Protein AF-A0A7Y6BS68-F1 (afdb_monomer_lite)

Secondary structure (DSSP, 8-state):
-----EEEE--S---HHHHHHHHHHHHHH---EEEEEEE---STTSPPEEEEE-GGGTTTTS-SSHHHHHHHHHH-S--TTT-HHHIIIIIHHHHHHHHHHH-TTS---------

Sequence (115 aa):
GKDVHYVFMDTGCEHPMTYRFVREVVKFWDIPLTVLQVDINPELGQPNGYTVWEPKDIQTRMPVLKPFIDMVKKYGTPYVGGAFCTDRLKLVPFTKYCDDHFGRGNYTTWIGIRA

Radius of gyration: 14.76 Å; chains: 1; bounding box: 38×32×39 Å

Organism: NCBI:txid248903

Structure (mmCIF, N/CA/C/O backbone):
data_AF-A0A7Y6BS68-F1
#
_entry.id   AF-A0A7Y6BS68-F1
#
loop_
_atom_site.group_PDB
_atom_site.id
_atom_site.type_symbol
_atom_site.label_atom_id
_atom_site.label_alt_id
_atom_site.label_comp_id
_atom_site.label_asym_id
_atom_site.label_entity_id
_atom_site.label_seq_id
_atom_site.pdbx_PDB_ins_code
_atom_site.Cartn_x
_atom_site.Cartn_y
_atom_site.Cartn_z
_atom_site.occupancy
_atom_site.B_iso_or_equiv
_atom_site.auth_seq_id
_atom_site.auth_comp_id
_atom_site.auth_asym_id
_atom_site.auth_atom_id
_atom_site.pdbx_PDB_model_num
ATOM 1 N N . GLY A 1 1 ? -16.760 -2.171 20.267 1.00 69.06 1 GLY A N 1
ATOM 2 C CA . GLY A 1 1 ? -17.021 -2.016 18.819 1.00 69.06 1 GLY A CA 1
ATOM 3 C C . GLY A 1 1 ? -16.426 -3.195 18.076 1.00 69.06 1 GLY A C 1
ATOM 4 O O . GLY A 1 1 ? -15.783 -4.010 18.725 1.00 69.06 1 GLY A O 1
ATOM 5 N N . LYS A 1 2 ? -16.639 -3.314 16.757 1.00 81.88 2 LYS A N 1
ATOM 6 C CA . LYS A 1 2 ? -15.852 -4.256 15.938 1.00 81.88 2 LYS A CA 1
ATOM 7 C C . LYS A 1 2 ? -14.387 -3.808 15.929 1.00 81.88 2 LYS A C 1
ATOM 9 O O . LYS A 1 2 ? -14.142 -2.604 15.945 1.00 81.88 2 LYS A O 1
ATOM 14 N N . ASP A 1 3 ? -13.461 -4.759 15.905 1.00 91.31 3 ASP A N 1
ATOM 15 C CA . ASP A 1 3 ? -12.043 -4.476 15.683 1.00 91.31 3 ASP A CA 1
ATOM 16 C C . ASP A 1 3 ? -11.831 -4.164 14.193 1.00 91.31 3 ASP A C 1
ATOM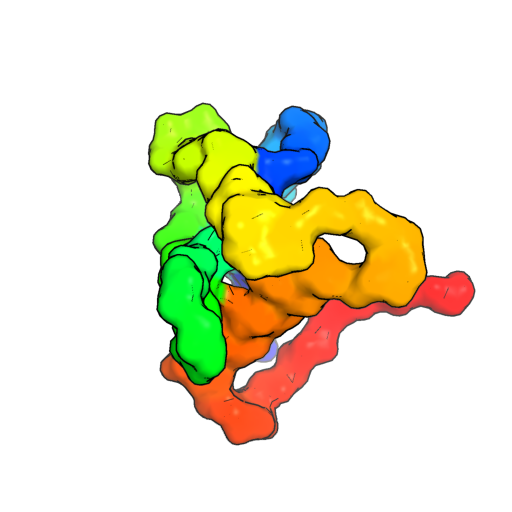 18 O O . ASP A 1 3 ? -12.127 -5.000 13.337 1.00 91.31 3 ASP A O 1
ATOM 22 N N . VAL A 1 4 ? -11.449 -2.925 13.876 1.00 93.38 4 VAL A N 1
ATOM 23 C CA . VAL A 1 4 ? -11.372 -2.409 12.500 1.00 93.38 4 VAL A CA 1
ATOM 24 C C . VAL A 1 4 ? -10.004 -1.786 12.279 1.00 93.38 4 VAL A C 1
ATOM 26 O O . VAL A 1 4 ? -9.635 -0.829 12.956 1.00 93.38 4 VAL A O 1
ATOM 29 N N . HIS A 1 5 ? -9.298 -2.301 11.275 1.00 95.00 5 HIS A N 1
ATOM 30 C CA . HIS A 1 5 ? -7.967 -1.851 10.877 1.00 95.00 5 HIS A CA 1
ATOM 31 C C . HIS A 1 5 ? -8.044 -1.185 9.506 1.00 95.00 5 HIS A C 1
ATOM 33 O O . HIS A 1 5 ? -8.570 -1.769 8.556 1.00 95.00 5 HIS A O 1
ATOM 39 N N . TYR A 1 6 ? -7.527 0.038 9.396 1.00 96.00 6 TYR A N 1
ATOM 40 C CA . TYR A 1 6 ? -7.482 0.775 8.135 1.00 96.00 6 TYR A CA 1
ATOM 41 C C . TYR A 1 6 ? -6.095 0.634 7.525 1.00 96.00 6 TYR A C 1
ATOM 43 O O . TYR A 1 6 ? -5.100 0.950 8.172 1.00 96.00 6 TYR A O 1
ATOM 51 N N . VAL A 1 7 ? -6.024 0.191 6.272 1.00 96.88 7 VAL A N 1
ATOM 52 C CA . VAL A 1 7 ? -4.753 -0.034 5.578 1.00 96.88 7 VAL A CA 1
ATOM 53 C C . VAL A 1 7 ? -4.729 0.749 4.270 1.00 96.88 7 VAL A C 1
ATOM 55 O O . VAL A 1 7 ? -5.669 0.682 3.479 1.00 96.88 7 VAL A O 1
ATOM 58 N N . PHE A 1 8 ? -3.646 1.489 4.039 1.00 97.00 8 PHE A N 1
ATOM 59 C CA . PHE A 1 8 ? -3.371 2.206 2.798 1.00 97.00 8 PHE A CA 1
ATOM 60 C C . PHE A 1 8 ? -2.122 1.632 2.124 1.00 97.00 8 PHE A C 1
ATOM 62 O O . PHE A 1 8 ? -1.038 1.633 2.703 1.00 97.00 8 PHE A O 1
ATOM 69 N N . MET A 1 9 ? -2.274 1.145 0.892 1.00 96.69 9 MET A N 1
ATOM 70 C CA . MET A 1 9 ? -1.187 0.559 0.105 1.00 96.69 9 MET A CA 1
ATOM 71 C C . MET A 1 9 ? -0.532 1.640 -0.757 1.00 96.69 9 MET A C 1
ATOM 73 O O . MET A 1 9 ? -1.037 1.967 -1.833 1.00 96.69 9 MET A O 1
ATOM 77 N N . ASP A 1 10 ? 0.584 2.187 -0.282 1.00 96.31 10 ASP A N 1
ATOM 78 C CA . ASP A 1 10 ? 1.362 3.176 -1.017 1.00 96.31 10 ASP A CA 1
ATOM 79 C C . ASP A 1 10 ? 2.265 2.502 -2.056 1.00 96.31 10 ASP A C 1
ATOM 81 O O . ASP A 1 10 ? 3.181 1.740 -1.742 1.00 96.31 10 ASP A O 1
ATOM 85 N N . THR A 1 11 ? 2.036 2.831 -3.324 1.00 94.62 11 THR A N 1
ATOM 86 C CA . THR A 1 11 ? 2.857 2.349 -4.443 1.00 94.62 11 THR A CA 1
ATOM 87 C C . THR A 1 11 ? 4.170 3.120 -4.602 1.00 94.62 11 THR A C 1
ATOM 89 O O . THR A 1 11 ? 5.009 2.750 -5.427 1.00 94.62 11 THR A O 1
ATOM 92 N N . GLY A 1 12 ? 4.343 4.219 -3.860 1.00 92.69 12 GLY A N 1
ATOM 93 C CA . GLY A 1 12 ? 5.425 5.184 -4.036 1.00 92.69 12 GLY A CA 1
ATOM 94 C C . GLY A 1 12 ? 5.246 6.095 -5.255 1.00 92.69 12 GLY A C 1
ATOM 95 O O . GLY A 1 12 ? 6.103 6.942 -5.499 1.00 92.69 12 GLY A O 1
ATOM 96 N N . CYS A 1 13 ? 4.159 5.928 -6.016 1.00 93.38 13 CYS A N 1
ATOM 97 C CA . CYS A 1 13 ? 3.831 6.705 -7.214 1.00 93.38 13 CYS A CA 1
ATOM 98 C C . CYS A 1 13 ? 2.391 7.256 -7.163 1.00 93.38 13 CYS A C 1
ATOM 100 O O . CYS A 1 13 ? 1.785 7.537 -8.199 1.00 93.38 13 CYS A O 1
ATOM 102 N N . GLU A 1 14 ? 1.816 7.394 -5.967 1.00 94.31 14 GLU A N 1
ATOM 103 C CA . GLU A 1 14 ? 0.484 7.975 -5.819 1.00 94.31 14 GLU A CA 1
ATOM 104 C C . GLU A 1 14 ? 0.509 9.470 -6.147 1.00 94.31 14 GLU A C 1
ATOM 106 O O . GLU A 1 14 ? 1.515 10.168 -5.985 1.00 94.31 14 GLU A O 1
ATOM 111 N N . HIS A 1 15 ? -0.628 9.989 -6.604 1.00 94.62 15 HIS A N 1
ATOM 112 C CA . HIS A 1 15 ? -0.745 11.410 -6.893 1.00 94.62 15 HIS A CA 1
ATOM 113 C C . HIS A 1 15 ? -0.492 12.243 -5.615 1.00 94.62 15 HIS A C 1
ATOM 115 O O . HIS A 1 15 ? -0.999 11.882 -4.550 1.00 94.62 15 HIS A O 1
ATOM 121 N N . PRO A 1 16 ? 0.202 13.400 -5.674 1.00 92.81 16 PRO A N 1
ATOM 122 C CA . PRO A 1 16 ? 0.460 14.234 -4.492 1.00 92.81 16 PRO A CA 1
ATOM 123 C C . PRO A 1 16 ? -0.798 14.594 -3.684 1.00 92.81 16 PRO A C 1
ATOM 125 O O . PRO A 1 16 ? -0.761 14.669 -2.455 1.00 92.81 16 PRO A O 1
ATOM 128 N N . MET A 1 17 ? -1.934 14.766 -4.367 1.00 95.75 17 MET A N 1
ATOM 129 C CA . MET A 1 17 ? -3.223 15.026 -3.713 1.00 95.75 17 MET A CA 1
ATOM 130 C C . MET A 1 17 ? -3.782 13.815 -2.956 1.00 95.75 17 MET A C 1
ATOM 132 O O . MET A 1 17 ? -4.486 14.015 -1.972 1.00 95.75 17 MET A O 1
ATOM 136 N N . THR A 1 18 ? -3.436 12.584 -3.345 1.00 96.25 18 THR A N 1
ATOM 137 C CA . THR A 1 18 ? -3.782 11.371 -2.588 1.00 96.25 18 THR A CA 1
ATOM 138 C C . THR A 1 18 ? -3.122 11.405 -1.215 1.00 96.25 18 THR A C 1
ATOM 140 O O . THR A 1 18 ? -3.791 11.217 -0.204 1.00 96.25 18 THR A O 1
ATOM 143 N N . TYR A 1 19 ? -1.829 11.734 -1.154 1.00 94.88 19 TYR A N 1
ATOM 144 C CA . TYR A 1 19 ? -1.108 11.844 0.116 1.00 94.88 19 TYR A CA 1
ATOM 145 C C . TYR A 1 19 ? -1.680 12.935 1.021 1.00 94.88 19 TYR A C 1
ATOM 147 O O . TYR A 1 19 ? -1.841 12.726 2.224 1.00 94.88 19 TYR A O 1
ATOM 155 N N . ARG A 1 20 ? -2.033 14.091 0.445 1.00 93.44 20 ARG A N 1
ATOM 156 C CA . ARG A 1 20 ? -2.726 15.152 1.182 1.00 93.44 20 ARG A CA 1
ATOM 157 C C . ARG A 1 20 ? -4.057 14.657 1.748 1.00 93.44 20 ARG A C 1
ATOM 159 O O . ARG A 1 20 ? -4.283 14.817 2.943 1.00 93.44 20 ARG A O 1
ATOM 166 N N . PHE A 1 21 ? -4.887 14.041 0.911 1.00 95.88 21 PHE A N 1
ATOM 167 C CA . PHE A 1 21 ? -6.197 13.532 1.306 1.00 95.88 21 PHE A CA 1
ATOM 168 C C . PHE A 1 21 ? -6.095 12.509 2.443 1.00 95.88 21 PHE A C 1
ATOM 170 O O . PHE A 1 21 ? -6.792 12.638 3.443 1.00 95.88 21 PHE A O 1
ATOM 177 N N . VAL A 1 22 ? -5.176 11.544 2.341 1.00 95.81 22 VAL A N 1
ATOM 178 C CA . VAL A 1 22 ? -4.950 10.532 3.385 1.00 95.81 22 VAL A CA 1
ATOM 179 C C . VAL A 1 22 ? -4.571 11.179 4.722 1.00 95.81 22 VAL A C 1
ATOM 181 O O . VAL A 1 22 ? -5.135 10.822 5.757 1.00 95.81 22 VAL A O 1
ATOM 184 N N . ARG A 1 23 ? -3.671 12.174 4.721 1.00 92.38 23 ARG A N 1
ATOM 185 C CA . ARG A 1 23 ? -3.309 12.904 5.949 1.00 92.38 23 ARG A CA 1
ATOM 186 C C . ARG A 1 23 ? -4.477 13.705 6.522 1.00 92.38 23 ARG A C 1
ATOM 188 O O . ARG A 1 23 ? -4.632 13.754 7.739 1.00 92.38 23 ARG A O 1
ATOM 195 N N . GLU A 1 24 ? -5.282 14.340 5.672 1.00 94.38 24 GLU A N 1
ATOM 196 C CA . GLU A 1 24 ? -6.465 15.100 6.097 1.00 94.38 24 GLU A CA 1
ATOM 197 C C . GLU A 1 24 ? -7.538 14.182 6.703 1.00 94.38 24 GLU A C 1
ATOM 199 O O . GLU A 1 24 ? -8.087 14.514 7.749 1.00 94.38 24 GLU A O 1
ATOM 204 N N . VAL A 1 25 ? -7.765 13.005 6.113 1.00 96.00 25 VAL A N 1
ATOM 205 C CA . VAL A 1 25 ? -8.662 11.957 6.629 1.00 96.00 25 VAL A CA 1
ATOM 206 C C . VAL A 1 25 ? -8.237 11.494 8.023 1.00 96.00 25 VAL A C 1
ATOM 208 O O . VAL A 1 25 ? -9.052 11.498 8.945 1.00 96.00 25 VAL A O 1
ATOM 211 N N . VAL A 1 26 ? -6.955 11.153 8.196 1.00 96.00 26 VAL A N 1
ATOM 212 C CA . VAL A 1 26 ? -6.412 10.737 9.500 1.00 96.00 26 VAL A CA 1
ATOM 213 C C . VAL A 1 26 ? -6.532 11.868 10.515 1.00 96.00 26 VAL A C 1
ATOM 215 O O . VAL A 1 26 ? -6.997 11.639 11.623 1.00 96.00 26 VAL A O 1
ATOM 218 N N . LYS A 1 27 ? -6.187 13.104 10.134 1.00 93.81 27 LYS A N 1
ATOM 219 C CA . LYS A 1 27 ? -6.288 14.271 11.020 1.00 93.81 27 LYS A CA 1
ATOM 220 C C . LYS A 1 27 ? -7.729 14.569 11.447 1.00 93.81 27 LYS A C 1
ATOM 222 O O . LYS A 1 27 ? -7.942 15.004 12.572 1.00 93.81 27 LYS A O 1
ATOM 227 N N . PHE A 1 28 ? -8.694 14.430 10.541 1.00 96.88 28 PHE A N 1
ATOM 228 C CA . PHE A 1 28 ? -10.075 14.836 10.790 1.00 96.88 28 PHE A CA 1
ATOM 229 C C . PHE A 1 28 ? -10.862 13.794 11.593 1.00 96.88 28 PHE A C 1
ATOM 231 O O . PHE A 1 28 ? -11.659 14.171 12.448 1.00 96.88 28 PHE A O 1
ATOM 238 N N . TRP A 1 29 ? -10.642 12.502 11.332 1.00 95.56 29 TRP A N 1
ATOM 239 C CA . TRP A 1 29 ? -11.367 11.417 12.007 1.00 95.56 29 TRP A CA 1
ATOM 240 C C . TRP A 1 29 ? -10.565 10.686 13.085 1.00 95.56 29 TRP A C 1
ATOM 242 O O . TRP A 1 29 ? -11.135 9.828 13.750 1.00 95.56 29 TRP A O 1
ATOM 252 N N . ASP A 1 30 ? -9.279 11.005 13.250 1.00 93.62 30 ASP A N 1
ATOM 253 C CA . ASP A 1 30 ? -8.374 10.366 14.216 1.00 93.62 30 ASP A CA 1
ATOM 254 C C . ASP A 1 30 ? -8.373 8.830 14.104 1.00 93.62 30 ASP A C 1
ATOM 256 O O . ASP A 1 30 ? -8.495 8.092 15.081 1.00 93.62 30 ASP A O 1
ATOM 260 N N . ILE A 1 31 ? -8.302 8.329 12.864 1.00 93.06 31 ILE A N 1
ATOM 261 C CA . ILE A 1 31 ? -8.333 6.886 12.595 1.00 93.06 31 ILE A CA 1
ATOM 262 C C . ILE A 1 31 ? -6.935 6.256 12.695 1.00 93.06 31 ILE A C 1
ATOM 264 O O . ILE A 1 31 ? -5.961 6.833 12.195 1.00 93.06 31 ILE A O 1
ATOM 268 N N . PRO A 1 32 ? -6.820 5.030 13.242 1.00 92.94 32 PRO A N 1
ATOM 269 C CA . PRO A 1 32 ? -5.575 4.273 13.225 1.00 92.94 32 PRO A CA 1
ATOM 270 C C . PRO A 1 32 ? -5.330 3.723 11.812 1.00 92.94 32 PRO A C 1
ATOM 272 O O . PRO A 1 32 ? -5.812 2.648 11.452 1.00 92.94 32 PRO A O 1
ATOM 275 N N . LEU A 1 33 ? -4.623 4.498 10.987 1.00 97.06 33 LEU A N 1
ATOM 276 C CA . LEU A 1 33 ? -4.273 4.121 9.618 1.00 97.06 33 LEU A CA 1
ATOM 277 C C . LEU A 1 33 ? -2.863 3.529 9.550 1.00 97.06 33 LEU A C 1
ATOM 279 O O . LEU A 1 33 ? -1.879 4.204 9.845 1.00 97.06 33 LEU A O 1
ATOM 283 N N . THR A 1 34 ? -2.768 2.299 9.058 1.00 97.31 34 THR A N 1
ATOM 284 C CA . THR A 1 34 ? -1.515 1.644 8.684 1.00 97.31 34 THR A CA 1
ATOM 285 C C . THR A 1 34 ? -1.184 1.956 7.230 1.00 97.31 34 THR A C 1
ATOM 287 O O . THR A 1 34 ? -2.004 1.738 6.337 1.00 97.31 34 THR A O 1
ATOM 290 N N . VAL A 1 35 ? 0.030 2.431 6.965 1.00 97.44 35 VAL A N 1
ATOM 291 C CA . VAL A 1 35 ? 0.519 2.657 5.601 1.00 97.44 35 VAL A CA 1
ATOM 292 C C . VAL A 1 35 ? 1.512 1.556 5.246 1.00 97.44 35 VAL A C 1
ATOM 294 O O . VAL A 1 35 ? 2.431 1.283 6.012 1.00 97.44 35 VAL A O 1
ATOM 297 N N . LEU A 1 36 ? 1.338 0.916 4.093 1.00 97.75 36 LEU A N 1
ATOM 298 C CA . LEU A 1 36 ? 2.205 -0.164 3.624 1.00 97.75 36 LEU A CA 1
ATOM 299 C C . LEU A 1 36 ? 2.924 0.246 2.345 1.00 97.75 36 LEU A C 1
ATOM 301 O O . LEU A 1 36 ? 2.282 0.684 1.394 1.00 97.75 36 LEU A O 1
ATOM 305 N N . GLN A 1 37 ? 4.236 0.022 2.301 1.00 96.75 37 GLN A N 1
ATOM 306 C CA . GLN A 1 37 ? 5.000 -0.041 1.055 1.00 96.75 37 GLN A CA 1
ATOM 307 C C . GLN A 1 37 ? 5.534 -1.457 0.866 1.00 96.75 37 GLN A C 1
ATOM 309 O O . GLN A 1 37 ? 5.952 -2.099 1.829 1.00 96.75 37 GLN A O 1
ATOM 314 N N . VAL A 1 38 ? 5.537 -1.949 -0.372 1.00 97.25 38 VAL A N 1
ATOM 315 C CA . VAL A 1 38 ? 6.169 -3.237 -0.678 1.00 97.25 38 VAL A CA 1
ATOM 316 C C . VAL A 1 38 ? 7.687 -3.123 -0.570 1.00 97.25 38 VAL A C 1
ATOM 318 O O . VAL A 1 38 ? 8.281 -2.160 -1.054 1.00 97.25 38 VAL A O 1
ATOM 321 N N . ASP A 1 39 ? 8.302 -4.142 0.023 1.00 96.50 39 ASP A N 1
ATOM 322 C CA . ASP A 1 39 ? 9.744 -4.355 -0.045 1.00 96.50 39 ASP A CA 1
ATOM 323 C C . ASP A 1 39 ? 10.023 -5.432 -1.101 1.00 96.50 39 ASP A C 1
ATOM 325 O O . ASP A 1 39 ? 9.699 -6.613 -0.926 1.00 96.50 39 ASP A O 1
ATOM 329 N N . ILE A 1 40 ? 10.517 -5.008 -2.265 1.00 95.94 40 ILE A N 1
ATOM 330 C CA . ILE A 1 40 ? 10.726 -5.902 -3.403 1.00 95.94 40 ILE A CA 1
ATOM 331 C C . ILE A 1 40 ? 11.999 -6.707 -3.166 1.00 95.94 40 ILE A C 1
ATOM 333 O O . ILE A 1 40 ? 13.107 -6.179 -3.236 1.00 95.94 40 ILE A O 1
ATOM 337 N N . ASN A 1 41 ? 11.841 -8.017 -2.979 1.00 95.50 41 ASN A N 1
ATOM 338 C CA . ASN A 1 41 ? 12.980 -8.920 -2.955 1.00 95.50 41 ASN A CA 1
ATOM 339 C C . ASN A 1 41 ? 13.569 -9.001 -4.376 1.00 95.50 41 ASN A C 1
ATOM 341 O O . ASN A 1 41 ? 12.810 -9.322 -5.289 1.00 95.50 41 ASN A O 1
ATOM 345 N N . PRO A 1 42 ? 14.860 -8.722 -4.617 1.00 93.69 42 PRO A N 1
ATOM 346 C CA . PRO A 1 42 ? 15.441 -8.776 -5.960 1.00 93.69 42 PRO A CA 1
ATOM 347 C C . PRO A 1 42 ? 15.570 -10.205 -6.513 1.00 93.69 42 PRO A C 1
ATOM 349 O O . PRO A 1 42 ? 15.615 -10.385 -7.729 1.00 93.69 42 PRO A O 1
ATOM 352 N N . GLU A 1 43 ? 15.591 -11.225 -5.655 1.00 94.00 43 GLU A N 1
ATOM 353 C CA . GLU A 1 43 ? 15.782 -12.618 -6.054 1.00 94.00 43 GLU A CA 1
ATOM 354 C C . GLU A 1 43 ? 14.505 -13.212 -6.669 1.00 94.00 43 GLU A C 1
ATOM 356 O O . GLU A 1 43 ? 13.382 -13.059 -6.165 1.00 94.00 43 GLU A O 1
ATOM 361 N N . LEU A 1 44 ? 14.662 -13.899 -7.802 1.00 86.69 44 LEU A N 1
ATOM 362 C CA . LEU A 1 44 ? 13.561 -14.596 -8.460 1.00 86.69 44 LEU A CA 1
ATOM 363 C C . LEU A 1 44 ? 13.116 -15.795 -7.610 1.00 86.69 44 LEU A C 1
ATOM 365 O O . LEU A 1 44 ? 13.940 -16.541 -7.095 1.00 86.69 44 LEU A O 1
ATOM 369 N N . GLY A 1 45 ? 11.803 -15.986 -7.472 1.00 87.38 45 GLY A N 1
ATOM 370 C CA . GLY A 1 45 ? 11.227 -17.068 -6.665 1.00 87.38 45 GLY A CA 1
ATOM 371 C C . GLY A 1 45 ? 11.110 -16.755 -5.171 1.00 87.38 45 GLY A C 1
ATOM 372 O O . GLY A 1 45 ? 10.362 -17.442 -4.481 1.00 87.38 45 GLY A O 1
ATOM 373 N N . GLN A 1 46 ? 11.757 -15.693 -4.684 1.00 93.31 46 GLN A N 1
ATOM 374 C CA . GLN A 1 46 ? 11.587 -15.237 -3.307 1.00 93.31 46 GLN A CA 1
ATOM 375 C C . GLN A 1 46 ? 10.385 -14.286 -3.166 1.00 93.31 46 GLN A C 1
ATOM 377 O O . GLN A 1 46 ? 10.165 -13.437 -4.044 1.00 93.31 46 GLN A O 1
ATOM 382 N N . PRO A 1 47 ? 9.598 -14.404 -2.078 1.00 91.50 47 PRO A N 1
ATOM 383 C CA . PRO A 1 47 ? 8.444 -13.546 -1.843 1.00 91.50 47 PRO A CA 1
ATOM 384 C C . PRO A 1 47 ? 8.871 -12.107 -1.528 1.00 91.50 47 PRO A C 1
ATOM 386 O O . PRO A 1 47 ? 9.913 -11.867 -0.918 1.00 91.50 47 PRO A O 1
ATOM 389 N N . ASN A 1 48 ? 8.036 -11.143 -1.918 1.00 95.62 48 ASN A N 1
ATOM 390 C CA . ASN A 1 48 ? 8.208 -9.750 -1.508 1.00 95.62 48 ASN A CA 1
ATOM 391 C C . ASN A 1 48 ? 7.795 -9.573 -0.035 1.00 95.62 48 ASN A C 1
ATOM 393 O O . ASN A 1 48 ? 6.881 -10.247 0.452 1.00 95.62 48 ASN A O 1
ATOM 397 N N . GLY A 1 49 ? 8.448 -8.637 0.648 1.00 96.81 49 GLY A N 1
ATOM 398 C CA . GLY A 1 49 ? 8.084 -8.188 1.988 1.00 96.81 49 GLY A CA 1
ATOM 399 C C . GLY A 1 49 ? 7.205 -6.937 1.965 1.00 96.81 49 GLY A C 1
ATOM 400 O O . GLY A 1 49 ? 6.676 -6.526 0.929 1.00 96.81 49 GLY A O 1
ATOM 401 N N . TYR A 1 50 ? 7.072 -6.307 3.127 1.00 97.62 50 TYR A N 1
ATOM 402 C CA . TYR A 1 50 ? 6.450 -4.996 3.278 1.00 97.62 50 TYR A CA 1
ATOM 403 C C . TYR A 1 50 ? 7.149 -4.207 4.385 1.00 97.62 50 TYR A C 1
ATOM 405 O O . TYR A 1 50 ? 7.705 -4.778 5.321 1.00 97.62 50 TYR A O 1
ATOM 413 N N . THR A 1 51 ? 7.091 -2.884 4.286 1.00 97.56 51 THR A N 1
ATOM 414 C CA . THR A 1 51 ? 7.441 -1.959 5.365 1.00 97.56 51 THR A CA 1
ATOM 415 C C . THR A 1 51 ? 6.174 -1.266 5.844 1.00 97.56 51 THR A C 1
ATOM 417 O O . THR A 1 51 ? 5.380 -0.782 5.031 1.00 97.56 51 THR A O 1
ATOM 420 N N . VAL A 1 52 ? 5.992 -1.232 7.164 1.00 97.62 52 VAL A N 1
ATOM 421 C CA . VAL A 1 52 ? 4.892 -0.525 7.823 1.00 97.62 52 VAL A CA 1
ATOM 422 C C . VAL A 1 52 ? 5.335 0.894 8.156 1.00 97.62 52 VAL A C 1
ATOM 424 O O . VAL A 1 52 ? 6.396 1.100 8.744 1.00 97.62 52 VAL A O 1
ATOM 427 N N . TRP A 1 53 ? 4.500 1.860 7.799 1.00 96.56 53 TRP A N 1
ATOM 428 C CA . TRP A 1 53 ? 4.704 3.282 8.031 1.00 96.56 53 TRP A CA 1
ATOM 429 C C . TRP A 1 53 ? 3.522 3.883 8.782 1.00 96.56 53 TRP A C 1
ATOM 431 O O . TRP A 1 53 ? 2.397 3.370 8.741 1.00 96.56 53 TRP A O 1
ATOM 441 N N . GLU A 1 54 ? 3.777 5.016 9.427 1.00 94.12 54 GLU A N 1
ATOM 442 C CA . GLU A 1 54 ? 2.732 5.829 10.036 1.00 94.12 54 GLU A CA 1
ATOM 443 C C . GLU A 1 54 ? 2.260 6.921 9.058 1.00 94.12 54 GLU A C 1
ATOM 445 O O . GLU A 1 54 ? 3.039 7.394 8.226 1.00 94.12 54 GLU A O 1
ATOM 450 N N . PRO A 1 55 ? 1.020 7.430 9.177 1.00 92.31 55 PRO A N 1
ATOM 451 C CA . PRO A 1 55 ? 0.519 8.497 8.304 1.00 92.31 55 PRO A CA 1
ATOM 452 C C . PRO A 1 55 ? 1.382 9.770 8.300 1.00 92.31 55 PRO A C 1
ATOM 454 O O . PRO A 1 55 ? 1.416 10.499 7.309 1.00 92.31 55 PRO A O 1
ATOM 457 N N . LYS A 1 56 ? 2.110 10.034 9.394 1.00 90.94 56 LYS A N 1
ATOM 458 C CA . LYS A 1 56 ? 3.054 11.158 9.521 1.00 90.94 56 LYS A CA 1
ATOM 459 C C . LYS A 1 56 ? 4.337 10.992 8.688 1.00 90.94 56 LYS A C 1
ATOM 461 O O . LYS A 1 56 ? 5.003 11.987 8.405 1.00 90.94 56 LYS A O 1
ATOM 466 N N . ASP A 1 57 ? 4.668 9.765 8.283 1.00 93.25 57 ASP A N 1
ATOM 467 C CA . ASP A 1 57 ? 5.849 9.456 7.465 1.00 93.25 57 ASP A CA 1
ATOM 468 C C . ASP A 1 57 ? 5.617 9.722 5.964 1.00 93.25 57 ASP A C 1
ATOM 470 O O . ASP A 1 57 ? 6.571 9.816 5.180 1.00 93.25 57 ASP A O 1
ATOM 474 N N . ILE A 1 58 ? 4.349 9.877 5.561 1.00 89.75 58 ILE A N 1
ATOM 475 C CA . ILE A 1 58 ? 3.942 10.142 4.179 1.00 89.75 58 ILE A CA 1
ATOM 476 C C . ILE A 1 58 ? 4.581 11.440 3.678 1.00 89.75 58 ILE A C 1
ATOM 478 O O . ILE A 1 58 ? 4.298 12.523 4.191 1.00 89.75 58 ILE A O 1
ATOM 482 N N . GLN A 1 59 ? 5.367 11.331 2.600 1.00 82.94 59 GLN A N 1
ATOM 483 C CA . GLN A 1 59 ? 6.117 12.428 1.965 1.00 82.94 59 GLN A CA 1
ATOM 484 C C . GLN A 1 59 ? 7.163 13.113 2.868 1.00 82.94 59 GLN A C 1
ATOM 486 O O . GLN A 1 59 ? 7.643 14.191 2.524 1.00 82.94 59 GLN A O 1
ATOM 491 N N . THR A 1 60 ? 7.533 12.508 3.999 1.00 88.94 60 THR A N 1
ATOM 492 C CA . THR A 1 60 ? 8.590 13.023 4.886 1.00 88.94 60 THR A CA 1
ATOM 493 C C . THR A 1 60 ? 9.745 12.036 4.987 1.00 88.94 60 THR A C 1
ATOM 495 O O . THR A 1 60 ? 10.885 12.381 4.689 1.00 88.94 60 THR A O 1
ATOM 498 N N . ARG A 1 61 ? 9.441 10.793 5.365 1.00 91.12 61 ARG A N 1
ATOM 499 C CA . ARG A 1 61 ? 10.425 9.743 5.656 1.00 91.12 61 ARG A CA 1
ATOM 500 C C . ARG A 1 61 ? 10.325 8.566 4.691 1.00 91.12 61 ARG A C 1
ATOM 502 O O . ARG A 1 61 ? 11.299 7.841 4.504 1.00 91.12 61 ARG A O 1
ATOM 509 N N . MET A 1 62 ? 9.157 8.396 4.072 1.00 91.81 62 MET A N 1
ATOM 510 C CA . MET A 1 62 ? 8.911 7.342 3.096 1.00 91.81 62 MET A CA 1
ATOM 511 C C . MET A 1 62 ? 9.708 7.577 1.804 1.00 91.81 62 MET A C 1
ATOM 513 O O . MET A 1 62 ? 9.707 8.693 1.272 1.00 91.81 62 MET A O 1
ATOM 517 N N . PRO A 1 63 ? 10.355 6.536 1.255 1.00 90.06 63 PRO A N 1
ATOM 518 C CA . PRO A 1 63 ? 11.116 6.655 0.025 1.00 90.06 63 PRO A CA 1
ATOM 519 C C . PRO A 1 63 ? 10.176 6.830 -1.176 1.00 90.06 63 PRO A C 1
ATOM 521 O O . PRO A 1 63 ? 9.402 5.941 -1.538 1.00 90.06 63 PRO A O 1
ATOM 524 N N . VAL A 1 64 ? 10.264 7.996 -1.811 1.00 90.38 64 VAL A N 1
ATOM 525 C CA . VAL A 1 64 ? 9.479 8.352 -2.999 1.00 90.38 64 VAL A CA 1
ATOM 526 C C . VAL A 1 64 ? 9.919 7.491 -4.187 1.00 90.38 64 VAL A C 1
ATOM 528 O O . VAL A 1 64 ? 11.115 7.298 -4.402 1.00 90.38 64 VAL A O 1
ATOM 531 N N . LEU A 1 65 ? 8.961 6.958 -4.952 1.00 92.81 65 LEU A N 1
ATOM 532 C CA . LEU A 1 65 ? 9.143 6.092 -6.130 1.00 92.81 65 LEU A CA 1
ATOM 533 C C . LEU A 1 65 ? 9.897 4.770 -5.918 1.00 92.81 65 LEU A C 1
ATOM 535 O O . LEU A 1 65 ? 9.874 3.933 -6.818 1.00 92.81 65 LEU A O 1
ATOM 539 N N . LYS A 1 66 ? 10.536 4.528 -4.768 1.00 94.69 66 LYS A N 1
ATOM 540 C CA . LYS A 1 66 ? 11.363 3.332 -4.539 1.00 94.69 66 LYS A CA 1
ATOM 541 C C . LYS A 1 66 ? 10.614 2.016 -4.806 1.00 94.69 66 LYS A C 1
ATOM 543 O O . LYS A 1 66 ? 11.125 1.254 -5.628 1.00 94.69 66 LYS A O 1
ATOM 548 N N . PRO A 1 67 ? 9.404 1.770 -4.254 1.00 95.06 67 PRO A N 1
ATOM 549 C CA . PRO A 1 67 ? 8.688 0.518 -4.508 1.00 95.06 67 PRO A CA 1
ATOM 550 C C . PRO A 1 67 ? 8.360 0.324 -5.994 1.00 95.06 67 PRO A C 1
ATOM 552 O O . PRO A 1 67 ? 8.497 -0.772 -6.537 1.00 95.06 67 PRO A O 1
ATOM 555 N N . PHE A 1 68 ? 7.988 1.409 -6.680 1.00 94.94 68 PHE A N 1
ATOM 556 C CA . PHE A 1 68 ? 7.722 1.400 -8.115 1.00 94.94 68 PHE A CA 1
ATOM 557 C C . PHE A 1 68 ? 8.983 1.089 -8.933 1.00 94.94 68 PHE A C 1
ATOM 559 O O . PHE A 1 68 ? 8.952 0.215 -9.797 1.00 94.94 68 PHE A O 1
ATOM 566 N N . ILE A 1 69 ? 10.103 1.757 -8.642 1.00 95.75 69 ILE A N 1
ATOM 567 C CA . ILE A 1 69 ? 11.379 1.553 -9.341 1.00 95.75 69 ILE A CA 1
ATOM 568 C C . ILE A 1 69 ? 11.880 0.120 -9.154 1.00 95.75 69 ILE A C 1
ATOM 570 O O . ILE A 1 69 ? 12.320 -0.500 -10.121 1.00 95.75 69 ILE A O 1
ATOM 574 N N . ASP A 1 70 ? 11.821 -0.421 -7.939 1.00 95.94 70 ASP A N 1
ATOM 575 C CA . ASP A 1 70 ? 12.281 -1.788 -7.685 1.00 95.94 70 ASP A CA 1
ATOM 576 C C . ASP A 1 70 ? 11.402 -2.824 -8.388 1.00 95.94 70 ASP A C 1
ATOM 578 O O . ASP A 1 70 ? 11.907 -3.791 -8.961 1.00 95.94 70 ASP A O 1
ATOM 582 N N . MET A 1 71 ? 10.088 -2.593 -8.401 1.00 94.62 71 MET A N 1
ATOM 583 C CA . MET A 1 71 ? 9.144 -3.427 -9.134 1.00 94.62 71 MET A CA 1
ATOM 584 C C . MET A 1 71 ? 9.456 -3.402 -10.636 1.00 94.62 71 MET A C 1
ATOM 586 O O . MET A 1 71 ? 9.553 -4.466 -11.244 1.00 94.62 71 MET A O 1
ATOM 590 N N . VAL A 1 72 ? 9.720 -2.225 -11.217 1.00 94.69 72 VAL A N 1
ATOM 591 C CA . VAL A 1 72 ? 10.119 -2.104 -12.630 1.00 94.69 72 VAL A CA 1
ATOM 592 C C . VAL A 1 72 ? 11.443 -2.819 -12.905 1.00 94.69 72 VAL A C 1
ATOM 594 O O . VAL A 1 72 ? 11.562 -3.508 -13.915 1.00 94.69 72 VAL A O 1
ATOM 597 N N . LYS A 1 73 ? 12.432 -2.711 -12.008 1.00 94.75 73 LYS A N 1
ATOM 598 C CA . LYS A 1 73 ? 13.728 -3.397 -12.155 1.00 94.75 73 LYS A CA 1
ATOM 599 C C . LYS A 1 73 ? 13.591 -4.919 -12.171 1.00 94.75 73 LYS A C 1
ATOM 601 O O . LYS A 1 73 ? 14.296 -5.570 -12.934 1.00 94.75 73 LYS A O 1
ATOM 606 N N . LYS A 1 74 ? 12.714 -5.481 -11.335 1.00 94.00 74 LYS A N 1
ATOM 607 C CA . LYS A 1 74 ? 12.534 -6.936 -11.225 1.00 94.00 74 LYS A CA 1
ATOM 608 C C . LYS A 1 74 ? 11.570 -7.508 -12.266 1.00 94.00 74 LYS A C 1
ATOM 610 O O . LYS A 1 74 ? 11.823 -8.581 -12.802 1.00 94.00 74 LYS A O 1
ATOM 615 N N . TYR A 1 75 ? 10.453 -6.828 -12.515 1.00 91.62 75 TYR A N 1
ATOM 616 C CA . TYR A 1 75 ? 9.322 -7.371 -13.279 1.00 91.62 75 TYR A CA 1
ATOM 617 C C . TYR A 1 75 ? 9.098 -6.674 -14.630 1.00 91.62 75 TYR A C 1
ATOM 619 O O . TYR A 1 75 ? 8.274 -7.132 -15.418 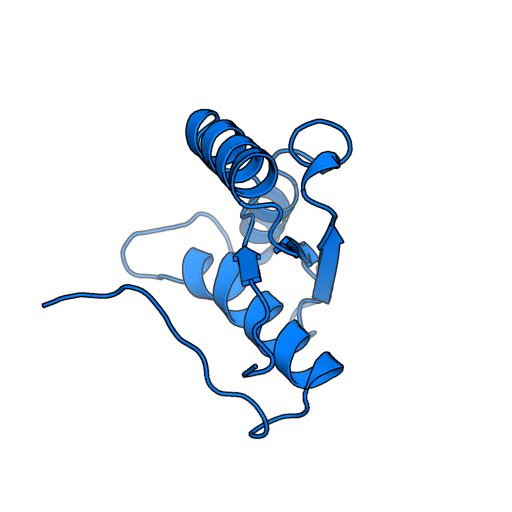1.00 91.62 75 TYR A O 1
ATOM 627 N N . GLY A 1 76 ? 9.833 -5.597 -14.918 1.00 91.88 76 GLY A N 1
ATOM 628 C CA . GLY A 1 76 ? 9.690 -4.808 -16.138 1.00 91.88 76 GLY A CA 1
ATOM 629 C C . GLY A 1 76 ? 8.636 -3.702 -16.040 1.00 91.88 76 GLY A C 1
ATOM 630 O O . GLY A 1 76 ? 7.991 -3.489 -15.013 1.00 91.88 76 GLY A O 1
ATOM 631 N N . THR A 1 77 ? 8.479 -2.952 -17.130 1.00 91.44 77 THR A N 1
ATOM 632 C CA . THR A 1 77 ? 7.576 -1.796 -17.192 1.00 91.44 77 THR A CA 1
ATOM 633 C C . THR A 1 77 ? 6.104 -2.227 -17.197 1.00 91.44 77 THR A C 1
ATOM 635 O O . THR A 1 77 ? 5.734 -3.104 -17.981 1.00 91.44 77 THR A O 1
ATOM 638 N N . PRO A 1 78 ? 5.237 -1.609 -16.370 1.00 90.06 78 PRO A N 1
ATOM 639 C CA . PRO A 1 78 ? 3.801 -1.860 -16.391 1.00 90.06 78 PRO A CA 1
ATOM 640 C C . PRO A 1 78 ? 3.182 -1.688 -17.777 1.00 90.06 78 PRO A C 1
ATOM 642 O O . PRO A 1 78 ? 3.480 -0.735 -18.493 1.00 90.06 78 PRO A O 1
ATOM 645 N N . TYR A 1 79 ? 2.268 -2.591 -18.119 1.00 87.31 79 TYR A N 1
ATOM 646 C CA . TYR A 1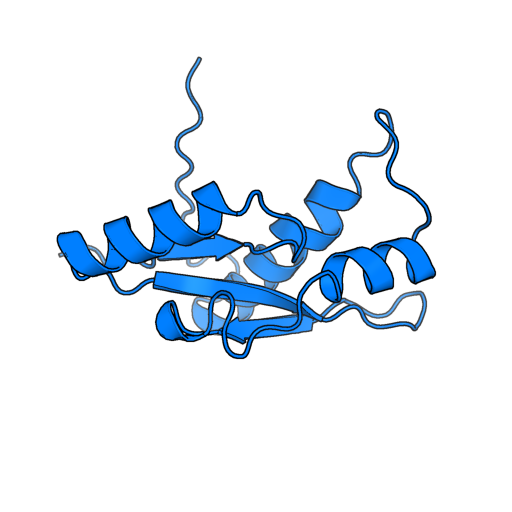 79 ? 1.482 -2.548 -19.347 1.00 87.31 79 TYR A CA 1
ATOM 647 C C . TYR A 1 79 ? 0.050 -3.013 -19.065 1.00 87.31 79 TYR A C 1
ATOM 649 O O . TYR A 1 79 ? -0.203 -3.754 -18.112 1.00 87.31 79 TYR A O 1
ATOM 657 N N . VAL A 1 80 ? -0.892 -2.578 -19.907 1.00 81.00 80 VAL A N 1
ATOM 658 C CA . VAL A 1 80 ? -2.341 -2.737 -19.681 1.00 81.00 80 VAL A CA 1
ATOM 659 C C . VAL A 1 80 ? -2.762 -4.202 -19.506 1.00 81.00 80 VAL A C 1
ATOM 661 O O . VAL A 1 80 ? -3.596 -4.497 -18.659 1.00 81.00 80 VAL A O 1
ATOM 664 N N . GLY A 1 81 ? -2.157 -5.130 -20.251 1.00 80.44 81 GLY A N 1
ATOM 665 C CA . GLY A 1 81 ? -2.518 -6.553 -20.208 1.00 80.44 81 GLY A CA 1
ATOM 666 C C . GLY A 1 81 ? -1.999 -7.336 -18.996 1.00 80.44 81 GLY A C 1
ATOM 667 O O . GLY A 1 81 ? -2.439 -8.459 -18.784 1.00 80.44 81 GLY A O 1
ATOM 668 N N . GLY A 1 82 ? -1.059 -6.785 -18.219 1.00 77.94 82 GLY A N 1
ATOM 669 C CA . GLY A 1 82 ? -0.303 -7.568 -17.237 1.00 77.94 82 GLY A CA 1
ATOM 670 C C . GLY A 1 82 ? -0.797 -7.476 -15.796 1.00 77.94 82 GLY A C 1
ATOM 671 O O . GLY A 1 82 ? -0.493 -8.371 -15.018 1.00 77.94 82 GLY A O 1
ATOM 672 N N . ALA A 1 83 ? -1.479 -6.386 -15.415 1.00 84.69 83 ALA A N 1
ATOM 673 C CA . ALA A 1 83 ? -1.975 -6.062 -14.060 1.00 84.69 83 ALA A CA 1
ATOM 674 C C . ALA A 1 83 ? -1.018 -6.329 -12.864 1.00 84.69 83 ALA A C 1
ATOM 676 O O . ALA A 1 83 ? -1.410 -6.199 -11.704 1.00 84.69 83 ALA A O 1
ATOM 677 N N . PHE A 1 84 ? 0.254 -6.650 -13.113 1.00 89.38 84 PHE A N 1
ATOM 678 C CA . PHE A 1 84 ? 1.212 -7.075 -12.097 1.00 89.38 84 PHE A CA 1
ATOM 679 C C . PHE A 1 84 ? 1.606 -5.933 -11.165 1.00 89.38 84 PHE A C 1
ATOM 681 O O . PHE A 1 84 ? 1.982 -6.180 -10.028 1.00 89.38 84 PHE A O 1
ATOM 688 N N . CYS A 1 85 ? 1.474 -4.676 -11.594 1.00 89.50 85 CYS A N 1
ATOM 689 C CA . CYS A 1 85 ? 1.645 -3.537 -10.699 1.00 89.50 85 CYS A CA 1
ATOM 690 C C . CYS A 1 85 ? 0.614 -3.561 -9.556 1.00 89.50 85 CYS A C 1
ATOM 692 O O . CYS A 1 85 ? 0.982 -3.315 -8.411 1.00 89.50 85 CYS A O 1
ATOM 694 N N . THR A 1 86 ? -0.644 -3.925 -9.830 1.00 91.88 86 THR A N 1
ATOM 695 C CA . THR A 1 86 ? -1.682 -4.081 -8.800 1.00 91.88 86 THR A CA 1
ATOM 696 C C . THR A 1 86 ? -1.351 -5.241 -7.870 1.00 91.88 86 THR A C 1
ATOM 698 O O . THR A 1 86 ? -1.394 -5.084 -6.651 1.00 91.88 86 THR A O 1
ATOM 701 N N . ASP A 1 87 ? -0.972 -6.387 -8.432 1.00 92.88 87 ASP A N 1
ATOM 702 C CA . ASP A 1 87 ? -0.603 -7.559 -7.640 1.00 92.88 87 ASP A CA 1
ATOM 703 C C . ASP A 1 87 ? 0.599 -7.270 -6.724 1.00 92.88 87 ASP A C 1
ATOM 705 O O . ASP A 1 87 ? 0.495 -7.344 -5.499 1.00 92.88 87 ASP A O 1
ATOM 709 N N . ARG A 1 88 ? 1.726 -6.855 -7.312 1.00 94.12 88 ARG A N 1
ATOM 710 C CA . ARG A 1 88 ? 3.007 -6.716 -6.612 1.00 94.12 88 ARG A CA 1
ATOM 711 C C . ARG A 1 88 ? 3.052 -5.531 -5.656 1.00 94.12 88 ARG A C 1
ATOM 713 O O . ARG A 1 88 ? 3.670 -5.662 -4.605 1.00 94.12 88 ARG A O 1
ATOM 720 N N . LEU A 1 89 ? 2.441 -4.396 -6.007 1.00 95.38 89 LEU A N 1
ATOM 721 C CA . LEU A 1 89 ? 2.521 -3.180 -5.188 1.00 95.38 89 LEU A CA 1
ATOM 722 C C . LEU A 1 89 ? 1.384 -3.061 -4.168 1.00 95.38 89 LEU A C 1
ATOM 724 O O . LEU A 1 89 ? 1.542 -2.332 -3.195 1.00 95.38 89 LEU A O 1
ATOM 728 N N . LYS A 1 90 ? 0.239 -3.730 -4.382 1.00 94.94 90 LYS A N 1
ATOM 729 C CA . LYS A 1 90 ? -0.941 -3.580 -3.510 1.00 94.94 90 LYS A CA 1
ATOM 730 C C . LYS A 1 90 ? -1.359 -4.890 -2.861 1.00 94.94 90 LYS A C 1
ATOM 732 O O . LYS A 1 90 ? -1.402 -4.956 -1.639 1.00 94.94 90 LYS A O 1
ATOM 737 N N . LEU A 1 91 ? -1.662 -5.924 -3.645 1.00 95.19 91 LEU A N 1
ATOM 738 C CA . LEU A 1 91 ? -2.303 -7.137 -3.119 1.00 95.19 91 LEU A CA 1
ATOM 739 C C . LEU A 1 91 ? -1.349 -8.019 -2.306 1.00 95.19 91 LEU A C 1
ATOM 741 O O . LEU A 1 91 ? -1.713 -8.457 -1.215 1.00 95.19 91 LEU A O 1
ATOM 745 N N . VAL A 1 92 ? -0.135 -8.254 -2.807 1.00 95.44 92 VAL A N 1
ATOM 746 C CA . VAL A 1 92 ? 0.887 -9.070 -2.131 1.00 95.44 92 VAL A CA 1
ATOM 747 C C . VAL A 1 92 ? 1.282 -8.502 -0.759 1.00 95.44 92 VAL A C 1
A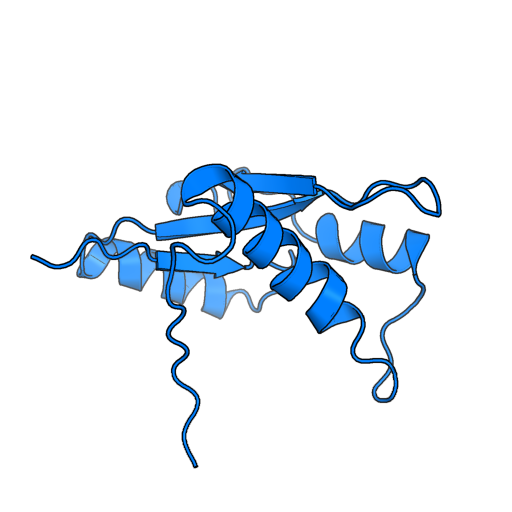TOM 749 O O . VAL A 1 92 ? 1.143 -9.237 0.222 1.00 95.44 92 VAL A O 1
ATOM 752 N N . PRO A 1 93 ? 1.733 -7.234 -0.626 1.00 96.75 93 PRO A N 1
ATOM 753 C CA . PRO A 1 93 ? 2.115 -6.692 0.680 1.00 96.75 93 PRO A CA 1
ATOM 754 C C . PRO A 1 93 ? 0.927 -6.621 1.648 1.00 96.75 93 PRO A C 1
ATOM 756 O O . PRO A 1 93 ? 1.092 -6.922 2.826 1.00 96.75 93 PRO A O 1
ATOM 759 N N . PHE A 1 94 ? -0.273 -6.293 1.155 1.00 96.81 94 PHE A N 1
ATOM 760 C CA . PHE A 1 94 ? -1.496 -6.271 1.959 1.00 96.81 94 PHE A CA 1
ATOM 761 C C . PHE A 1 94 ? -1.841 -7.650 2.527 1.00 96.81 94 PHE A C 1
ATOM 763 O O . PHE A 1 94 ? -2.031 -7.792 3.732 1.00 96.81 94 PHE A O 1
ATOM 770 N N . THR A 1 95 ? -1.889 -8.672 1.669 1.00 96.69 95 THR A N 1
ATOM 771 C CA . THR A 1 95 ? -2.243 -10.036 2.086 1.00 96.69 95 THR A CA 1
ATOM 772 C C . THR A 1 95 ? -1.232 -10.555 3.096 1.00 96.69 95 THR A C 1
ATOM 774 O O . THR A 1 95 ? -1.622 -11.061 4.142 1.00 96.69 95 THR A O 1
ATOM 777 N N . LYS A 1 96 ? 0.066 -10.346 2.832 1.00 97.31 96 LYS A N 1
ATOM 778 C CA . LYS A 1 96 ? 1.128 -10.754 3.750 1.00 97.31 96 LYS A CA 1
ATOM 779 C C . LYS A 1 96 ? 1.014 -10.045 5.105 1.00 97.31 96 LYS A C 1
ATOM 781 O O . LYS A 1 96 ? 1.118 -10.701 6.132 1.00 97.31 96 LYS A O 1
ATOM 786 N N . TYR A 1 97 ? 0.764 -8.735 5.112 1.00 97.88 97 TYR A N 1
ATOM 787 C CA . TYR A 1 97 ? 0.543 -7.977 6.345 1.00 97.88 97 TYR A CA 1
ATOM 788 C C . TYR A 1 97 ? -0.629 -8.541 7.156 1.00 97.88 97 TYR A C 1
ATOM 790 O O . TYR A 1 97 ? -0.480 -8.787 8.353 1.00 97.88 97 TYR A O 1
ATOM 798 N N . CYS A 1 98 ? -1.771 -8.788 6.512 1.00 97.31 98 CYS A N 1
ATOM 799 C CA . CYS A 1 98 ? -2.941 -9.329 7.194 1.00 97.31 98 CYS A CA 1
ATOM 800 C C . 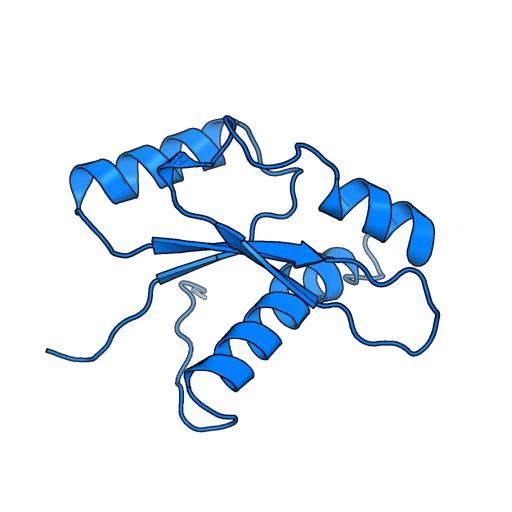CYS A 1 98 ? -2.714 -10.754 7.717 1.00 97.31 98 CYS A C 1
ATOM 802 O O . CYS A 1 98 ? -3.095 -11.048 8.848 1.00 97.31 98 CYS A O 1
ATOM 804 N N . ASP A 1 99 ? -2.069 -11.618 6.933 1.00 97.19 99 ASP A N 1
ATOM 805 C CA . ASP A 1 99 ? -1.724 -12.976 7.356 1.00 97.19 99 ASP A CA 1
ATOM 806 C C . ASP A 1 99 ? -0.770 -12.965 8.563 1.00 97.19 99 ASP A C 1
ATOM 808 O O . ASP A 1 99 ? -0.984 -13.729 9.504 1.00 97.19 99 ASP A O 1
ATOM 812 N N . ASP A 1 100 ? 0.233 -12.080 8.569 1.00 97.31 100 ASP A N 1
ATOM 813 C CA . ASP A 1 100 ? 1.216 -11.969 9.653 1.00 97.31 100 ASP A CA 1
ATOM 814 C C . ASP A 1 100 ? 0.591 -11.423 10.962 1.00 97.31 100 ASP A C 1
ATOM 816 O O . ASP A 1 100 ? 1.006 -11.826 12.048 1.00 97.31 100 ASP A O 1
ATOM 820 N N . HIS A 1 101 ? -0.401 -10.521 10.884 1.00 96.06 101 HIS A N 1
ATOM 821 C CA . HIS A 1 101 ? -0.973 -9.839 12.063 1.00 96.06 101 HIS A CA 1
ATOM 822 C C . HIS A 1 101 ? -2.266 -10.466 12.588 1.00 96.06 101 HIS A C 1
ATOM 824 O O . HIS A 1 101 ? -2.514 -10.452 13.793 1.00 96.06 101 HIS A O 1
ATOM 830 N N . PHE A 1 102 ? -3.102 -10.996 11.698 1.00 95.88 102 PHE A N 1
ATOM 831 C CA . PHE A 1 102 ? -4.422 -11.522 12.052 1.00 95.88 102 PHE A CA 1
ATOM 832 C C . PHE A 1 102 ? -4.497 -13.043 11.890 1.00 95.88 102 PHE A C 1
ATOM 834 O O . PHE A 1 102 ? -5.349 -13.690 12.499 1.00 95.88 102 PHE A O 1
ATOM 841 N N . GLY A 1 103 ? -3.583 -13.635 11.122 1.00 96.56 103 GLY A N 1
ATOM 842 C CA . GLY A 1 103 ? -3.610 -15.045 10.763 1.00 96.56 103 GLY A CA 1
ATOM 843 C C . GLY A 1 103 ? -4.461 -15.297 9.521 1.00 96.56 103 GLY A C 1
ATOM 844 O O . GLY A 1 103 ? -5.544 -14.734 9.331 1.00 96.56 103 GLY A O 1
ATOM 845 N N . ARG A 1 104 ? -3.970 -16.185 8.659 1.00 95.75 104 ARG A N 1
ATOM 846 C CA . ARG A 1 104 ? -4.634 -16.520 7.401 1.00 95.75 104 ARG A CA 1
ATOM 847 C C . ARG A 1 104 ? -6.038 -17.078 7.642 1.00 95.75 104 ARG A C 1
ATOM 849 O O . ARG A 1 104 ? -6.202 -18.082 8.326 1.00 95.75 104 ARG A O 1
ATOM 856 N N . GLY A 1 105 ? -7.041 -16.446 7.032 1.00 94.06 105 GLY A N 1
ATOM 857 C CA . GLY A 1 105 ? -8.452 -16.835 7.159 1.00 94.06 105 GLY A CA 1
ATOM 858 C C . GLY A 1 105 ? -9.174 -16.278 8.392 1.00 94.06 105 GLY A C 1
ATOM 859 O O . GLY A 1 105 ? -10.377 -16.487 8.520 1.00 94.06 105 GLY A O 1
ATOM 860 N N . ASN A 1 106 ? -8.484 -15.527 9.255 1.00 95.75 106 ASN A N 1
ATOM 861 C CA . ASN A 1 106 ? -9.057 -14.962 10.483 1.00 95.75 106 ASN A CA 1
ATOM 862 C C . ASN A 1 106 ? -9.518 -13.501 10.338 1.00 95.75 106 ASN A C 1
ATOM 864 O O . ASN A 1 106 ? -9.896 -12.873 11.324 1.00 95.75 106 ASN A O 1
ATOM 868 N N . TYR A 1 107 ? -9.487 -12.937 9.129 1.00 95.56 107 TYR A N 1
ATOM 869 C CA . TYR A 1 107 ? -9.879 -11.554 8.867 1.00 95.56 107 TYR A CA 1
ATOM 870 C C . TYR A 1 107 ? -10.839 -11.460 7.678 1.00 95.56 107 TYR A C 1
ATOM 872 O O . TYR A 1 107 ? -10.844 -12.297 6.777 1.00 95.56 107 TYR A O 1
ATOM 880 N N . THR A 1 108 ? -11.672 -10.418 7.676 1.00 95.38 108 THR A N 1
ATOM 881 C CA . THR A 1 108 ? -12.541 -10.064 6.545 1.00 95.38 108 THR A CA 1
ATOM 882 C C . THR A 1 108 ? -12.100 -8.722 5.989 1.00 95.38 108 THR A C 1
ATOM 884 O O . THR A 1 108 ? -11.854 -7.787 6.747 1.00 95.38 108 THR A O 1
ATOM 887 N N . THR A 1 109 ? -12.016 -8.617 4.667 1.00 94.69 109 THR A N 1
ATOM 888 C CA . THR A 1 109 ? -11.609 -7.388 3.988 1.00 94.69 109 THR A CA 1
ATOM 889 C C . THR A 1 109 ? -12.830 -6.662 3.444 1.00 94.69 109 THR A C 1
ATOM 891 O O . THR A 1 109 ? -13.742 -7.275 2.889 1.00 94.69 109 THR A O 1
ATOM 894 N N . TRP A 1 110 ? -12.858 -5.342 3.606 1.00 94.31 110 TRP A N 1
ATOM 895 C CA . TRP A 1 110 ? -13.884 -4.483 3.023 1.00 94.31 110 TRP A CA 1
ATOM 896 C C . TRP A 1 110 ? -13.224 -3.510 2.058 1.00 94.31 110 TRP A C 1
ATOM 898 O O . TRP A 1 110 ? -12.262 -2.830 2.406 1.00 94.31 110 TRP A O 1
ATOM 908 N N . ILE A 1 111 ? -13.755 -3.439 0.840 1.00 91.81 111 ILE A N 1
ATOM 909 C CA . ILE A 1 111 ? -13.328 -2.484 -0.178 1.00 91.81 111 ILE A CA 1
ATOM 910 C C . ILE A 1 111 ? -14.560 -1.770 -0.726 1.00 91.81 111 ILE A C 1
ATOM 912 O O . ILE A 1 111 ? -15.597 -2.387 -0.951 1.00 91.81 111 ILE A O 1
ATOM 916 N N . GLY A 1 112 ? -14.460 -0.459 -0.939 1.00 92.56 112 GLY A N 1
ATOM 917 C CA . GLY A 1 112 ? -15.576 0.383 -1.382 1.00 92.56 112 GLY A CA 1
ATOM 918 C C . GLY A 1 112 ? -15.944 0.256 -2.868 1.00 92.56 112 GLY A C 1
ATOM 919 O O . GLY A 1 112 ? -16.338 1.261 -3.464 1.00 92.56 112 GLY A O 1
ATOM 920 N N . ILE A 1 113 ? -15.782 -0.927 -3.476 1.00 90.31 113 ILE A N 1
ATOM 921 C CA . ILE A 1 113 ? -16.199 -1.202 -4.863 1.00 90.31 113 ILE A CA 1
ATOM 922 C C . ILE A 1 113 ? -17.732 -1.167 -4.935 1.00 90.31 113 ILE A C 1
ATOM 924 O O . ILE A 1 113 ? -18.414 -1.689 -4.055 1.00 90.31 113 ILE A O 1
ATOM 928 N N . ARG A 1 114 ? -18.273 -0.536 -5.981 1.00 91.38 114 ARG A N 1
ATOM 929 C CA . ARG A 1 114 ? -19.717 -0.387 -6.227 1.00 91.38 114 ARG A CA 1
ATOM 930 C C . ARG A 1 114 ? -20.034 -0.765 -7.678 1.00 91.38 114 ARG A C 1
ATOM 932 O O . ARG A 1 114 ? -19.143 -0.649 -8.517 1.00 91.38 114 ARG A O 1
ATOM 939 N N . ALA A 1 115 ? -21.260 -1.240 -7.917 1.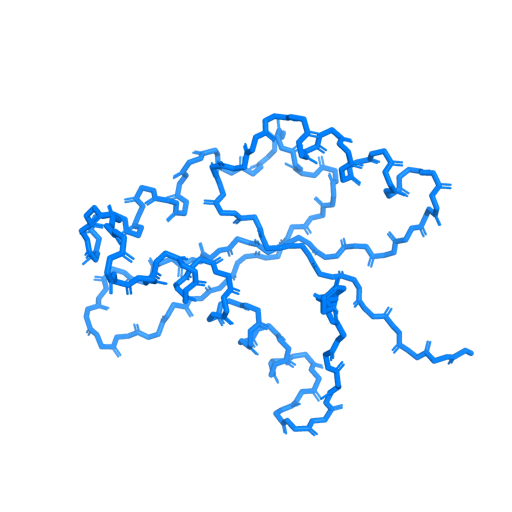00 78.06 115 ALA A N 1
ATOM 940 C CA . ALA A 1 115 ? -21.777 -1.609 -9.239 1.00 78.06 115 ALA A CA 1
ATOM 941 C C . ALA A 1 115 ? -22.034 -0.387 -10.130 1.00 78.06 115 ALA A C 1
ATOM 943 O O . ALA A 1 115 ? -22.337 0.692 -9.565 1.00 78.06 115 ALA A O 1
#

Foldseek 3Di:
DDDDAAEAQDQLPDDPVVLVVLLVVCVPVVDFYWYKWWADDLDPPDAIEIDIDGSVCRVPPDDRCVNVVSCCVRPNDDDPPPCVSCVRRPVRHVQVVCCVPQNPPRDDDDDPDDD

pLDDT: mean 93.27, std 4.64, range [69.06, 97.88]

InterPro domains:
  IPR014729 Rossmann-like alpha/beta/alpha sandwich fold [G3DSA:3.40.50.620] (1-115)